Protein AF-B0PE72-F1 (afdb_monomer_lite)

Organism: NCBI:txid445972

Structure (mmCIF, N/CA/C/O backbone):
data_AF-B0PE72-F1
#
_entry.id   AF-B0PE72-F1
#
loop_
_atom_site.group_PDB
_atom_site.id
_atom_site.type_symbol
_atom_site.label_atom_id
_atom_site.label_alt_id
_atom_site.label_comp_id
_atom_site.label_asym_id
_atom_site.label_entity_id
_atom_site.label_seq_id
_atom_site.pdbx_PDB_ins_code
_atom_site.Cartn_x
_atom_site.Cartn_y
_atom_site.Cartn_z
_atom_site.occupancy
_atom_site.B_iso_or_equiv
_atom_site.auth_seq_id
_atom_site.auth_comp_id
_atom_site.auth_asym_id
_atom_site.auth_atom_id
_atom_site.pdbx_PDB_model_num
ATOM 1 N N . MET A 1 1 ? -30.419 10.760 15.973 1.00 45.88 1 MET A N 1
ATOM 2 C CA . MET A 1 1 ? -29.020 10.960 16.405 1.00 45.88 1 MET A CA 1
ATOM 3 C C . MET A 1 1 ? -28.189 9.910 15.705 1.00 45.88 1 MET A C 1
ATOM 5 O O . MET A 1 1 ? -28.625 8.766 15.656 1.00 45.88 1 MET A O 1
ATOM 9 N N . ASP A 1 2 ? -27.107 10.320 15.048 1.00 53.88 2 ASP A N 1
ATOM 10 C CA . ASP A 1 2 ? -26.302 9.419 14.223 1.00 53.88 2 ASP A CA 1
ATOM 11 C C . ASP A 1 2 ? -25.639 8.363 15.113 1.00 53.88 2 ASP A C 1
ATOM 13 O O . ASP A 1 2 ? -24.816 8.703 15.967 1.00 53.88 2 ASP A O 1
ATOM 17 N N . LYS A 1 3 ? -25.985 7.086 14.905 1.00 59.00 3 LYS A N 1
ATOM 18 C CA . LYS A 1 3 ? -25.528 5.949 15.730 1.00 59.00 3 LYS A CA 1
ATOM 19 C C . LYS A 1 3 ? -23.996 5.854 15.837 1.00 59.00 3 LYS A C 1
ATOM 21 O O . LYS A 1 3 ? -23.475 5.240 16.761 1.00 59.00 3 LYS A O 1
ATOM 26 N N . ILE A 1 4 ? -23.275 6.479 14.905 1.00 62.59 4 ILE A N 1
ATOM 27 C CA . ILE A 1 4 ? -21.811 6.492 14.824 1.00 62.59 4 ILE A CA 1
ATOM 28 C C . ILE A 1 4 ? -21.182 7.346 15.934 1.00 62.59 4 ILE A C 1
ATOM 30 O O . ILE A 1 4 ? -20.202 6.919 16.541 1.00 62.59 4 ILE A O 1
ATOM 34 N N . TYR A 1 5 ? -21.735 8.528 16.237 1.00 60.50 5 TYR A N 1
ATOM 35 C CA . TYR A 1 5 ? -21.189 9.395 17.296 1.00 60.50 5 TYR A CA 1
ATOM 36 C C . TYR A 1 5 ? -21.446 8.833 18.695 1.00 60.50 5 TYR A C 1
ATOM 38 O O . TYR A 1 5 ? -20.690 9.117 19.628 1.00 60.50 5 TYR A O 1
ATOM 46 N N . ASP A 1 6 ? -22.489 8.016 18.835 1.00 72.31 6 ASP A N 1
ATOM 47 C CA . ASP A 1 6 ? -22.830 7.373 20.097 1.00 72.31 6 ASP A CA 1
ATOM 48 C C . ASP A 1 6 ? -21.854 6.240 20.444 1.00 72.31 6 ASP A C 1
ATOM 50 O O . ASP A 1 6 ? -21.579 6.037 21.626 1.00 72.31 6 ASP A O 1
ATOM 54 N N . LEU A 1 7 ? -21.240 5.576 19.448 1.00 84.44 7 LEU A N 1
ATOM 55 C CA . LEU A 1 7 ? -20.305 4.464 19.673 1.00 84.44 7 LEU A CA 1
ATOM 56 C C . LEU A 1 7 ? -19.164 4.854 20.621 1.00 84.44 7 LEU A C 1
ATOM 58 O O . LEU A 1 7 ? -18.899 4.148 21.594 1.00 84.44 7 LEU A O 1
ATOM 62 N N . GLY A 1 8 ? -18.521 6.002 20.388 1.00 81.88 8 GLY A N 1
ATOM 63 C CA . GLY A 1 8 ? -17.407 6.473 21.221 1.00 81.88 8 GLY A CA 1
ATOM 64 C C . GLY A 1 8 ? -17.812 6.847 22.654 1.00 81.88 8 GLY A C 1
ATOM 65 O O . GLY A 1 8 ? -16.967 6.865 23.550 1.00 81.88 8 GLY A O 1
ATOM 66 N N . ARG A 1 9 ? -19.103 7.122 22.888 1.00 84.81 9 ARG A N 1
ATOM 67 C CA . ARG A 1 9 ? -19.663 7.520 24.191 1.00 84.81 9 ARG A CA 1
ATOM 68 C C . ARG A 1 9 ? -20.132 6.334 25.031 1.00 84.81 9 ARG A C 1
ATOM 70 O O . ARG A 1 9 ? -20.418 6.514 26.215 1.00 84.81 9 ARG A O 1
ATOM 77 N N . LEU A 1 10 ? -20.196 5.134 24.454 1.00 84.25 10 LEU A N 1
ATOM 78 C CA . LEU A 1 10 ? -20.570 3.935 25.194 1.00 84.25 10 LEU A CA 1
ATOM 79 C C . LEU A 1 10 ? -19.537 3.631 26.285 1.00 84.25 10 LEU A C 1
ATOM 81 O O . LEU A 1 10 ? -18.321 3.648 26.050 1.00 84.25 10 LEU A O 1
ATOM 85 N N . LYS A 1 11 ? -20.035 3.342 27.494 1.00 83.56 11 LYS A N 1
ATOM 86 C CA . LYS A 1 11 ? -19.197 2.885 28.613 1.00 83.56 11 LYS A CA 1
ATOM 87 C C . LYS A 1 11 ? -18.498 1.578 28.252 1.00 83.56 11 LYS A C 1
ATOM 89 O O . LYS A 1 11 ? -17.286 1.483 28.415 1.00 83.56 11 LYS A O 1
ATOM 94 N N . GLU A 1 12 ? -19.249 0.645 27.674 1.00 88.19 12 GLU A N 1
ATOM 95 C CA . GLU A 1 12 ? -18.766 -0.654 27.213 1.00 88.19 12 GLU A CA 1
ATOM 96 C C . GLU A 1 12 ? -19.024 -0.815 25.714 1.00 88.19 12 GLU A C 1
ATOM 98 O O . GLU A 1 12 ? -20.104 -0.500 25.216 1.00 88.19 12 GLU A O 1
ATOM 103 N N . GLN A 1 13 ? -18.010 -1.291 24.995 1.00 91.69 13 GLN A N 1
ATOM 104 C CA . GLN A 1 13 ? -18.067 -1.603 23.572 1.00 91.69 13 GLN A CA 1
ATOM 105 C C . GLN A 1 13 ? -17.797 -3.098 23.410 1.00 91.69 13 GLN A C 1
ATOM 107 O O . GLN A 1 13 ? -16.685 -3.548 23.692 1.00 91.69 13 GLN A O 1
ATOM 112 N N . THR A 1 14 ? -18.797 -3.866 22.980 1.00 94.06 14 THR A N 1
ATOM 113 C CA . THR A 1 14 ? -18.586 -5.276 22.629 1.00 94.06 14 THR A CA 1
ATOM 114 C C . THR A 1 14 ? -18.111 -5.394 21.176 1.00 94.06 14 THR A C 1
ATOM 116 O O . THR A 1 14 ? -18.401 -4.499 20.369 1.00 94.06 14 THR A O 1
ATOM 119 N N . PRO A 1 15 ? -17.403 -6.478 20.805 1.00 92.94 15 PRO A N 1
ATOM 120 C CA . PRO A 1 15 ? -16.996 -6.713 19.420 1.00 92.94 15 PRO A CA 1
ATOM 121 C C . PRO A 1 15 ? -18.162 -6.653 18.424 1.00 92.94 15 PRO A C 1
ATOM 123 O O . PRO A 1 15 ? -18.010 -6.091 17.344 1.00 92.94 15 PRO A O 1
ATOM 126 N N . GLU A 1 16 ? -19.343 -7.148 18.798 1.00 94.56 16 GLU A N 1
ATOM 127 C CA . GLU A 1 16 ? -20.542 -7.176 17.951 1.00 94.56 16 GLU A CA 1
ATOM 128 C C . GLU A 1 16 ? -21.071 -5.767 17.672 1.00 94.56 16 GLU A C 1
ATOM 130 O O . GLU A 1 16 ? -21.418 -5.450 16.535 1.00 94.56 16 GLU A O 1
ATOM 135 N N . ILE A 1 17 ? -21.095 -4.898 18.691 1.00 93.50 17 ILE A N 1
ATOM 136 C CA . ILE A 1 17 ? -21.522 -3.501 18.538 1.00 93.50 17 ILE A CA 1
ATOM 137 C C . ILE A 1 17 ? -20.536 -2.750 17.637 1.00 93.50 17 ILE A C 1
ATOM 139 O O . ILE A 1 17 ? -20.956 -2.037 16.723 1.00 93.50 17 ILE A O 1
ATOM 143 N N . CYS A 1 18 ? -19.231 -2.928 17.866 1.00 96.00 18 CYS A N 1
ATOM 144 C CA . CYS A 1 18 ? -18.193 -2.317 17.037 1.00 96.00 18 CYS A CA 1
ATOM 145 C C . CYS A 1 18 ? -18.274 -2.797 15.584 1.00 96.00 18 CYS A C 1
ATOM 147 O O . CYS A 1 18 ? -18.241 -1.977 14.666 1.00 96.00 18 CYS A O 1
ATOM 149 N N . MET A 1 19 ? -18.434 -4.106 15.374 1.00 96.38 19 MET A N 1
ATOM 150 C CA . MET A 1 19 ? -18.565 -4.705 14.049 1.00 96.38 19 MET A CA 1
ATOM 151 C C . MET A 1 19 ? -19.807 -4.178 13.323 1.00 96.38 19 MET A C 1
ATOM 153 O O . MET A 1 19 ? -19.698 -3.703 12.195 1.00 96.38 19 MET A O 1
ATOM 157 N N . ALA A 1 20 ? -20.972 -4.169 13.980 1.00 94.62 20 ALA A N 1
ATOM 158 C CA . ALA A 1 20 ? -22.209 -3.660 13.391 1.00 94.62 20 ALA A CA 1
ATOM 159 C C . ALA A 1 20 ? -22.114 -2.171 13.018 1.00 94.62 20 ALA A C 1
ATOM 161 O O . ALA A 1 20 ? -22.683 -1.747 12.009 1.00 94.62 20 ALA A O 1
ATOM 162 N N . ALA A 1 21 ? -21.397 -1.371 13.814 1.00 94.88 21 ALA A N 1
ATOM 163 C CA . ALA A 1 21 ? -21.170 0.039 13.522 1.00 94.88 21 ALA A CA 1
ATOM 164 C C . ALA A 1 21 ? -20.239 0.233 12.315 1.00 94.88 21 ALA A C 1
ATOM 166 O O . ALA A 1 21 ? -20.568 1.006 11.417 1.00 94.88 21 ALA A O 1
ATOM 167 N N . VAL A 1 22 ? -19.121 -0.497 12.258 1.00 96.00 22 VAL A N 1
ATOM 168 C CA . VAL A 1 22 ? -18.164 -0.447 11.139 1.00 96.00 22 VAL A CA 1
ATOM 169 C C . VAL A 1 22 ? -18.789 -0.945 9.833 1.00 96.00 22 VAL A C 1
ATOM 171 O O . VAL A 1 22 ? -18.585 -0.334 8.787 1.00 96.00 22 VAL A O 1
ATOM 174 N N . GLN A 1 23 ? -19.607 -1.998 9.886 1.00 94.12 23 GLN A N 1
ATOM 175 C CA . GLN A 1 23 ? -20.342 -2.508 8.724 1.00 94.12 23 GLN A CA 1
ATOM 176 C C . GLN A 1 23 ? -21.372 -1.507 8.184 1.00 94.12 23 GLN A C 1
ATOM 178 O O . GLN A 1 23 ? -21.661 -1.511 6.990 1.00 94.12 23 GLN A O 1
ATOM 183 N N . GLN A 1 24 ? -21.917 -0.629 9.032 1.00 94.19 24 GLN A N 1
ATOM 184 C CA . GLN A 1 24 ? -22.784 0.469 8.590 1.00 94.19 24 GLN A CA 1
ATOM 185 C C . GLN A 1 24 ? -21.973 1.654 8.056 1.00 94.19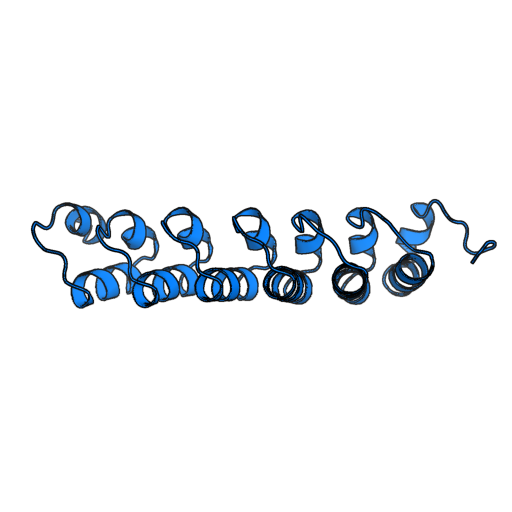 24 GLN A C 1
ATOM 187 O O . GLN A 1 24 ? -22.361 2.257 7.057 1.00 94.19 24 GLN A O 1
ATOM 192 N N . ASN A 1 25 ? -20.857 1.995 8.706 1.00 95.38 25 ASN A N 1
ATOM 193 C CA . ASN A 1 25 ? -19.956 3.056 8.273 1.00 95.38 25 ASN A CA 1
ATOM 194 C C . ASN A 1 25 ? -18.526 2.814 8.780 1.00 95.38 25 ASN A C 1
ATOM 196 O O . ASN A 1 25 ? -18.259 2.881 9.978 1.00 95.38 25 ASN A O 1
ATOM 200 N N . TRP A 1 26 ? -17.586 2.650 7.855 1.00 96.62 26 TRP A N 1
ATOM 201 C CA . TRP A 1 26 ? -16.163 2.417 8.088 1.00 96.62 26 TRP A CA 1
ATOM 202 C C . TRP A 1 26 ? -15.525 3.480 8.986 1.00 96.62 26 TRP A C 1
ATOM 204 O O . TRP A 1 26 ? -14.610 3.177 9.750 1.00 96.62 26 TRP A O 1
ATOM 214 N N . TRP A 1 27 ? -16.023 4.723 8.943 1.00 95.75 27 TRP A N 1
ATOM 215 C CA . TRP A 1 27 ? -15.540 5.820 9.783 1.00 95.75 27 TRP A CA 1
ATOM 216 C C . TRP A 1 27 ? -15.810 5.582 11.273 1.00 95.75 27 TRP A C 1
ATOM 218 O O . TRP A 1 27 ? -15.121 6.152 12.119 1.00 95.75 27 TRP A O 1
ATOM 228 N N . ALA A 1 28 ? -16.760 4.703 11.612 1.00 96.62 28 ALA A N 1
ATOM 229 C CA . ALA A 1 28 ? -17.010 4.285 12.987 1.00 96.62 28 ALA A CA 1
ATOM 230 C C . ALA A 1 28 ? -15.773 3.655 13.645 1.00 96.62 28 ALA A C 1
ATOM 232 O O . ALA A 1 28 ? -15.640 3.758 14.864 1.00 96.62 28 ALA A O 1
ATOM 233 N N . LEU A 1 29 ? -14.832 3.100 12.861 1.00 97.25 29 LEU A N 1
ATOM 234 C CA . LEU A 1 29 ? -13.564 2.567 13.370 1.00 97.25 29 LEU A CA 1
ATOM 235 C C . LEU A 1 29 ? -12.810 3.597 14.225 1.00 97.25 29 LEU A C 1
ATOM 237 O O . LEU A 1 29 ? -12.243 3.242 15.253 1.00 97.25 29 LEU A O 1
ATOM 241 N N . LYS A 1 30 ? -12.884 4.888 13.866 1.00 96.38 30 LYS A N 1
ATOM 242 C CA . LYS A 1 30 ? -12.267 5.991 14.622 1.00 96.38 30 LYS A CA 1
ATOM 243 C C . LYS A 1 30 ? -12.730 6.067 16.085 1.00 96.38 30 LYS A C 1
ATOM 245 O O . LYS A 1 30 ? -12.035 6.647 16.914 1.00 96.38 30 LYS A O 1
ATOM 250 N N . TYR A 1 31 ? -13.911 5.535 16.395 1.00 95.19 31 TYR A N 1
ATOM 251 C CA . TYR A 1 31 ? -14.517 5.574 17.726 1.00 95.19 31 TYR A CA 1
ATOM 252 C C . TYR A 1 31 ? -14.442 4.230 18.469 1.00 95.19 31 TYR A C 1
ATOM 254 O O . TYR A 1 31 ? -14.921 4.137 19.603 1.00 95.19 31 TYR A O 1
ATOM 262 N N . VAL A 1 32 ? -13.858 3.194 17.858 1.00 95.56 32 VAL A N 1
ATOM 263 C CA . VAL A 1 32 ? -13.628 1.888 18.489 1.00 95.56 32 VAL A CA 1
ATOM 264 C C . VAL A 1 32 ? -12.411 1.992 19.409 1.00 95.56 32 VAL A C 1
ATOM 266 O O . VAL A 1 32 ? -11.306 2.244 18.944 1.00 95.56 32 VAL A O 1
ATOM 269 N N . LYS A 1 33 ? -12.607 1.782 20.716 1.00 94.31 33 LYS A N 1
ATOM 270 C CA . LYS A 1 33 ? -11.555 1.912 21.746 1.00 94.31 33 LYS A CA 1
ATOM 271 C C . LYS A 1 33 ? -10.537 0.776 21.718 1.00 94.31 33 LYS A C 1
ATOM 273 O O . LYS A 1 33 ? -9.402 0.963 22.131 1.00 94.31 33 LYS A O 1
ATOM 278 N N . LYS A 1 34 ? -10.973 -0.419 21.317 1.00 95.38 34 LYS A N 1
ATOM 279 C CA . LYS A 1 34 ? -10.123 -1.604 21.192 1.00 95.38 34 LYS A CA 1
ATOM 280 C C . LYS A 1 34 ? -10.345 -2.214 19.821 1.00 95.38 34 LYS A C 1
ATOM 282 O O . LYS A 1 34 ? -11.347 -2.890 19.594 1.00 95.38 34 LYS A O 1
ATOM 287 N N . GLN A 1 35 ? -9.422 -1.938 18.914 1.00 96.75 35 GLN A N 1
ATOM 288 C CA . GLN A 1 35 ? -9.472 -2.455 17.557 1.00 96.75 35 GLN A CA 1
ATOM 289 C C . GLN A 1 35 ? -8.979 -3.906 17.528 1.00 96.75 35 GLN A C 1
ATOM 291 O O . GLN A 1 35 ? -7.938 -4.226 18.101 1.00 96.75 35 GLN A O 1
ATOM 296 N N . THR A 1 36 ? -9.736 -4.791 16.877 1.00 96.94 36 THR A N 1
ATOM 297 C CA . THR A 1 36 ? -9.277 -6.146 16.540 1.00 96.94 36 THR A CA 1
ATOM 298 C C . THR A 1 36 ? -8.987 -6.223 15.041 1.00 96.94 36 THR A C 1
ATOM 300 O O . THR A 1 36 ? -9.559 -5.427 14.284 1.00 96.94 36 THR A O 1
ATOM 303 N N . PRO A 1 37 ? -8.136 -7.163 14.585 1.00 95.88 37 PRO A N 1
ATOM 304 C CA . PRO A 1 37 ? -7.870 -7.346 13.161 1.00 95.88 37 PRO A CA 1
ATOM 305 C C . PRO A 1 37 ? -9.150 -7.483 12.332 1.00 95.88 37 PRO A C 1
ATOM 307 O O . PRO A 1 37 ? -9.273 -6.833 11.302 1.00 95.88 37 PRO A O 1
ATOM 310 N N . GLU A 1 38 ? -10.148 -8.219 12.818 1.00 97.62 38 GLU A N 1
ATOM 311 C CA . GLU A 1 38 ? -11.409 -8.462 12.110 1.00 97.62 38 GLU A CA 1
ATOM 312 C C . GLU A 1 38 ? -12.217 -7.172 11.921 1.00 97.62 38 GLU A C 1
ATOM 314 O O . GLU A 1 38 ? -12.741 -6.918 10.836 1.00 97.62 38 GLU A O 1
ATOM 319 N N . ILE A 1 39 ? -12.296 -6.326 12.956 1.00 98.06 39 ILE A N 1
ATOM 320 C CA . ILE A 1 39 ? -12.998 -5.034 12.886 1.00 98.06 39 ILE A CA 1
ATOM 321 C C . ILE A 1 39 ? -12.259 -4.083 11.933 1.00 98.06 39 ILE A C 1
ATOM 323 O O . ILE A 1 39 ? -12.891 -3.399 11.125 1.00 98.06 39 ILE A O 1
ATOM 327 N N . CYS A 1 40 ? -10.925 -4.054 11.992 1.00 98.56 40 CYS A N 1
ATOM 328 C CA . CYS A 1 40 ? -10.107 -3.249 11.085 1.00 98.56 40 CYS A CA 1
ATOM 329 C C . CYS A 1 40 ? -10.254 -3.701 9.631 1.00 98.56 40 CYS A C 1
ATOM 331 O O . CYS A 1 40 ? -10.475 -2.860 8.759 1.00 98.56 40 CYS A O 1
ATOM 333 N N . VAL A 1 41 ? -10.169 -5.011 9.377 1.00 98.38 41 VAL A N 1
ATOM 334 C CA . VAL A 1 41 ? -10.343 -5.613 8.049 1.00 98.38 41 VAL A CA 1
ATOM 335 C C . VAL A 1 41 ? -11.728 -5.278 7.499 1.00 98.38 41 VAL A C 1
ATOM 337 O O . VAL A 1 41 ? -11.821 -4.784 6.377 1.00 98.38 41 VAL A O 1
ATOM 340 N N . ALA A 1 42 ? -12.791 -5.427 8.297 1.00 98.00 42 ALA A N 1
ATOM 341 C CA . ALA A 1 42 ? -14.144 -5.051 7.884 1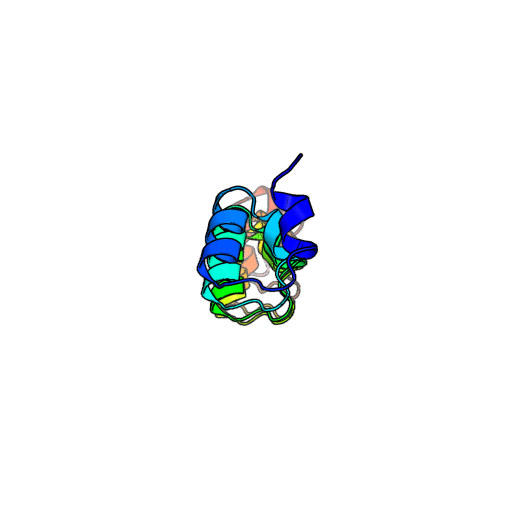.00 98.00 42 ALA A CA 1
ATOM 342 C C . ALA A 1 42 ? -14.244 -3.565 7.484 1.00 98.00 42 ALA A C 1
ATOM 344 O O . ALA A 1 42 ? -14.874 -3.231 6.477 1.00 98.00 42 ALA A O 1
ATOM 345 N N . ALA A 1 43 ? -13.581 -2.667 8.223 1.00 98.31 43 ALA A N 1
ATOM 346 C CA . ALA A 1 43 ? -13.571 -1.240 7.906 1.00 98.31 43 ALA A CA 1
ATOM 347 C C . ALA A 1 43 ? -12.843 -0.943 6.586 1.00 98.31 43 ALA A C 1
ATOM 349 O O . ALA A 1 43 ? -13.381 -0.227 5.738 1.00 98.31 43 ALA A O 1
ATOM 350 N N . VAL A 1 44 ? -11.639 -1.496 6.389 1.00 98.44 44 VAL A N 1
ATOM 351 C CA . VAL A 1 44 ? -10.846 -1.242 5.172 1.00 98.44 44 VAL A CA 1
ATOM 352 C C . VAL A 1 44 ? -11.435 -1.918 3.936 1.00 98.44 44 VAL A C 1
ATOM 354 O O . VAL A 1 44 ? -11.328 -1.367 2.843 1.00 98.44 44 VAL A O 1
ATOM 357 N N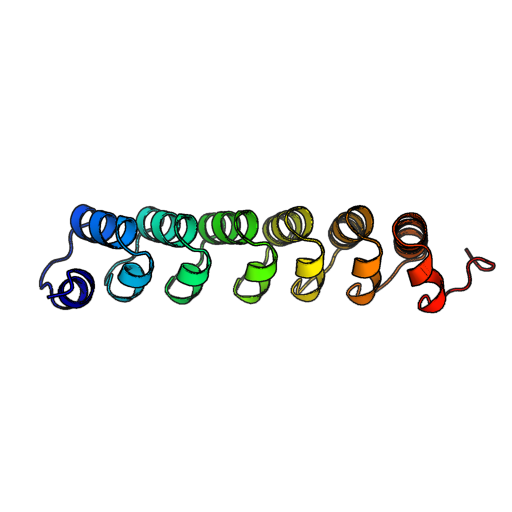 . GLN A 1 45 ? -12.115 -3.056 4.100 1.00 97.44 45 GLN A N 1
ATOM 358 C CA . GLN A 1 45 ? -12.866 -3.704 3.024 1.00 97.44 45 GLN A CA 1
ATOM 359 C C . GLN A 1 45 ? -14.065 -2.865 2.582 1.00 97.44 45 GLN A C 1
ATOM 361 O O . GLN A 1 45 ? -14.385 -2.846 1.395 1.00 97.44 45 GLN A O 1
ATOM 366 N N . GLN A 1 46 ? -14.707 -2.128 3.493 1.00 97.00 46 GLN A N 1
ATOM 367 C CA . GLN A 1 46 ? -15.744 -1.178 3.097 1.00 97.00 46 GLN A CA 1
ATOM 368 C C . GLN A 1 46 ? -15.142 0.077 2.440 1.00 97.00 46 GLN A C 1
ATOM 370 O O . GLN A 1 46 ? -15.673 0.564 1.441 1.00 97.00 46 GLN A O 1
ATOM 375 N N . ASN A 1 47 ? -14.040 0.613 2.974 1.00 98.00 47 ASN A N 1
ATOM 376 C CA . ASN A 1 47 ? -13.314 1.731 2.370 1.00 98.00 47 ASN A CA 1
ATOM 377 C C . ASN A 1 47 ? -11.852 1.748 2.825 1.00 98.00 47 ASN A C 1
ATOM 379 O O . ASN A 1 47 ? -11.568 1.963 4.002 1.00 98.00 47 ASN A O 1
ATOM 383 N N . TRP A 1 48 ? -10.917 1.651 1.883 1.00 98.38 48 TRP A N 1
ATOM 384 C CA . TRP A 1 48 ? -9.476 1.629 2.136 1.00 98.38 48 TRP A CA 1
ATOM 385 C C . TRP A 1 48 ? -8.998 2.832 2.956 1.00 98.38 48 TRP A C 1
ATOM 387 O O . TRP A 1 48 ? -8.015 2.736 3.692 1.00 98.38 48 TRP A O 1
ATOM 397 N N . ARG A 1 49 ? -9.707 3.972 2.884 1.00 98.12 49 ARG A N 1
ATOM 398 C CA . ARG A 1 49 ? -9.392 5.175 3.672 1.00 98.12 49 ARG A CA 1
ATOM 399 C C . ARG A 1 49 ? -9.506 4.944 5.180 1.00 98.12 49 ARG A C 1
ATOM 401 O O . ARG A 1 49 ? -8.895 5.705 5.933 1.00 98.12 49 ARG A O 1
ATOM 408 N N . ALA A 1 50 ? -10.209 3.898 5.619 1.00 98.31 50 ALA A N 1
ATOM 409 C CA . ALA A 1 50 ? -10.261 3.465 7.012 1.00 98.31 50 ALA A CA 1
ATOM 410 C C . ALA A 1 50 ? -8.878 3.131 7.583 1.00 98.31 50 ALA A C 1
ATOM 412 O O . ALA A 1 50 ? -8.693 3.246 8.790 1.00 98.31 50 ALA A O 1
ATOM 413 N N . LEU A 1 51 ? -7.882 2.827 6.736 1.00 98.56 51 LEU A N 1
ATOM 414 C CA . LEU A 1 51 ? -6.498 2.598 7.159 1.00 98.56 51 LEU A CA 1
ATOM 415 C C . LEU A 1 51 ? -5.932 3.764 7.988 1.00 98.56 51 LEU A C 1
ATOM 417 O O . LEU A 1 51 ? -5.117 3.549 8.879 1.00 98.56 51 LEU A O 1
ATOM 421 N N . LYS A 1 52 ? -6.399 5.000 7.748 1.00 97.69 52 LYS A N 1
ATOM 422 C CA . LYS A 1 52 ? -6.008 6.189 8.531 1.00 97.69 52 LYS A CA 1
ATOM 423 C C . LYS A 1 52 ? -6.495 6.151 9.984 1.00 97.69 52 LYS A C 1
ATOM 425 O O . LYS A 1 52 ? -5.985 6.902 10.807 1.00 97.69 52 LYS A O 1
ATOM 430 N N . CYS A 1 53 ? -7.498 5.328 10.278 1.00 97.56 53 CYS A N 1
ATOM 431 C CA . CYS A 1 53 ? -8.057 5.121 11.611 1.00 97.56 53 CYS A CA 1
ATOM 432 C C . CYS A 1 53 ? -7.539 3.841 12.279 1.00 97.56 53 CYS A C 1
ATOM 434 O O . CYS A 1 53 ? -7.819 3.646 13.457 1.00 97.56 53 CYS A O 1
ATOM 436 N N . VAL A 1 54 ? -6.810 2.989 11.551 1.00 98.31 54 VAL A N 1
ATOM 437 C CA . VAL A 1 54 ? -6.208 1.768 12.094 1.00 98.31 54 VAL A CA 1
ATOM 438 C C . VAL A 1 54 ? -4.998 2.141 12.949 1.00 98.31 54 VAL A C 1
ATOM 440 O O . VAL A 1 54 ? -4.061 2.780 12.463 1.00 98.31 54 VAL A O 1
ATOM 443 N N . GLU A 1 55 ? -5.012 1.731 14.215 1.00 97.69 55 GLU A N 1
ATOM 444 C CA . GLU A 1 55 ? -3.902 1.968 15.148 1.00 97.69 55 GLU A CA 1
ATOM 445 C C . GLU A 1 55 ? -2.675 1.138 14.740 1.00 97.69 55 GLU A C 1
ATOM 447 O O . GLU A 1 55 ? -1.618 1.692 14.408 1.00 97.69 55 GLU A O 1
ATOM 452 N N . GLU A 1 56 ? -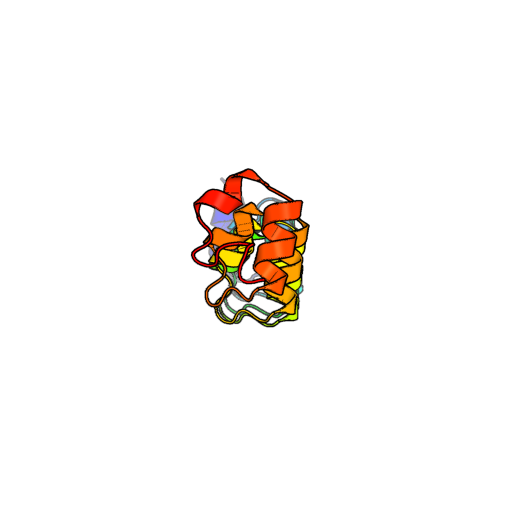2.874 -0.180 14.642 1.00 97.88 56 GLU A N 1
ATOM 453 C CA . GLU A 1 56 ? -1.853 -1.170 14.295 1.00 97.88 56 GLU A CA 1
ATOM 454 C C . GLU A 1 56 ? -2.110 -1.768 12.907 1.00 97.88 56 GLU A C 1
ATOM 456 O O . GLU A 1 56 ? -3.072 -2.506 12.683 1.00 97.88 56 GLU A O 1
ATOM 461 N N . GLN A 1 57 ? -1.243 -1.435 11.948 1.00 98.12 57 GLN A N 1
ATOM 462 C CA . GLN A 1 57 ? -1.348 -1.908 10.568 1.00 98.12 57 GLN A CA 1
ATOM 463 C C . GLN A 1 57 ? -0.675 -3.278 10.423 1.00 98.12 57 GLN A C 1
ATOM 465 O O . GLN A 1 57 ? 0.543 -3.367 10.275 1.00 98.12 57 GLN A O 1
ATOM 470 N N . THR A 1 58 ? -1.465 -4.352 10.448 1.00 98.06 58 THR A N 1
ATOM 471 C CA . THR A 1 58 ? -0.958 -5.702 10.168 1.00 98.06 58 THR A CA 1
ATOM 472 C C . THR A 1 58 ? -0.779 -5.924 8.659 1.00 98.06 58 THR A C 1
ATOM 474 O O . THR A 1 58 ? -1.453 -5.266 7.857 1.00 98.06 58 THR A O 1
ATOM 477 N N . PRO A 1 59 ? 0.070 -6.883 8.233 1.00 97.81 59 PRO A N 1
ATOM 478 C CA . PRO A 1 59 ? 0.209 -7.228 6.818 1.00 97.81 59 PRO A CA 1
ATOM 479 C C . PRO A 1 59 ? -1.118 -7.595 6.142 1.00 97.81 59 PRO A C 1
ATOM 481 O O . PRO A 1 59 ? -1.339 -7.217 4.997 1.00 97.81 59 PRO A O 1
ATOM 484 N N . GLU A 1 60 ? -2.024 -8.268 6.857 1.00 98.19 60 GLU A N 1
ATOM 485 C CA . GLU A 1 60 ? -3.359 -8.623 6.362 1.00 98.19 60 GLU A CA 1
ATOM 486 C C . GLU A 1 60 ? -4.217 -7.382 6.066 1.00 98.19 60 GLU A C 1
ATOM 488 O O . GLU A 1 60 ? -4.785 -7.266 4.979 1.00 98.19 60 GLU A O 1
ATOM 493 N N . ILE A 1 61 ? -4.256 -6.416 6.992 1.00 98.69 61 ILE A N 1
ATOM 494 C CA . ILE A 1 61 ? -4.989 -5.154 6.809 1.00 98.69 61 ILE A CA 1
ATOM 495 C C . ILE A 1 61 ? -4.404 -4.372 5.627 1.00 98.69 61 ILE A C 1
ATOM 497 O O . ILE A 1 61 ? -5.146 -3.894 4.767 1.00 98.69 61 ILE A O 1
ATOM 501 N N . CYS A 1 62 ? -3.075 -4.256 5.560 1.00 98.81 62 CYS A N 1
ATOM 502 C CA . CYS A 1 62 ? -2.393 -3.571 4.464 1.00 98.81 62 CYS A CA 1
ATOM 503 C C . CYS A 1 62 ? -2.661 -4.245 3.114 1.00 98.81 62 CYS A C 1
ATOM 505 O O . CYS A 1 62 ? -2.894 -3.547 2.128 1.00 98.81 62 CYS A O 1
ATOM 507 N N . MET A 1 63 ? -2.672 -5.580 3.072 1.00 98.69 63 MET A N 1
ATOM 508 C CA . MET A 1 63 ? -2.974 -6.345 1.864 1.00 98.69 63 MET A CA 1
ATOM 509 C C . MET A 1 63 ? -4.400 -6.068 1.375 1.00 98.69 63 MET A C 1
ATOM 511 O O . MET A 1 63 ? -4.587 -5.729 0.208 1.00 98.69 63 MET A O 1
ATOM 515 N N . ALA A 1 64 ? -5.392 -6.112 2.272 1.00 98.38 64 ALA A N 1
ATOM 516 C CA . ALA A 1 64 ? -6.778 -5.784 1.934 1.00 98.38 64 ALA A CA 1
ATOM 517 C C . ALA A 1 64 ? -6.916 -4.353 1.375 1.00 98.38 64 ALA A C 1
ATOM 519 O O . ALA A 1 64 ? -7.655 -4.120 0.416 1.00 98.38 64 ALA A O 1
ATOM 520 N N . VAL A 1 65 ? -6.165 -3.399 1.935 1.00 98.75 65 VAL A N 1
ATOM 521 C CA . VAL A 1 65 ? -6.145 -2.002 1.478 1.00 98.75 65 VAL A CA 1
ATOM 522 C C . VAL A 1 65 ? -5.589 -1.869 0.061 1.00 98.75 65 VAL A C 1
ATOM 524 O O . VAL A 1 65 ? -6.246 -1.267 -0.790 1.00 98.75 65 VAL A O 1
ATOM 527 N N . VAL A 1 66 ? -4.402 -2.419 -0.212 1.00 98.75 66 VAL A N 1
ATOM 528 C CA . VAL A 1 66 ? -3.755 -2.246 -1.525 1.00 98.75 66 VAL A CA 1
ATOM 529 C C . VAL A 1 66 ? -4.441 -3.049 -2.629 1.00 98.75 66 VAL A C 1
ATOM 531 O O . VAL A 1 66 ? -4.454 -2.610 -3.776 1.00 98.75 66 VAL A O 1
ATOM 534 N N . GLN A 1 67 ? -5.078 -4.174 -2.288 1.00 98.50 67 GLN A N 1
ATOM 535 C CA . GLN A 1 67 ? -5.923 -4.926 -3.218 1.00 98.50 67 GLN A CA 1
ATOM 536 C C . GLN A 1 67 ? -7.186 -4.141 -3.603 1.00 98.50 67 GLN A C 1
ATOM 538 O O . GLN A 1 67 ? -7.640 -4.223 -4.744 1.00 98.50 67 GLN A O 1
ATOM 543 N N . GLN A 1 68 ? -7.738 -3.335 -2.688 1.00 97.88 68 GLN A N 1
ATOM 544 C CA . GLN A 1 68 ? -8.853 -2.445 -3.013 1.00 97.88 68 GLN A CA 1
ATOM 545 C C . GLN A 1 68 ? -8.398 -1.205 -3.802 1.00 97.88 68 GLN A C 1
ATOM 547 O O . GLN A 1 68 ? -9.099 -0.775 -4.720 1.00 97.88 68 GLN A O 1
ATOM 552 N N . ASN A 1 69 ? -7.249 -0.613 -3.460 1.00 98.44 69 ASN A N 1
ATOM 553 C CA . ASN A 1 69 ? -6.667 0.524 -4.177 1.00 98.44 69 ASN A CA 1
ATOM 554 C C . ASN A 1 69 ? -5.136 0.534 -4.072 1.00 98.44 69 ASN A C 1
ATOM 556 O O . ASN A 1 69 ? -4.597 0.863 -3.017 1.00 98.44 69 ASN A O 1
ATOM 560 N N . GLY A 1 70 ? -4.431 0.286 -5.179 1.00 98.50 70 GLY A N 1
ATOM 561 C CA . GLY A 1 70 ? -2.968 0.251 -5.203 1.00 98.50 70 GLY A CA 1
ATOM 562 C C . GLY A 1 70 ? -2.315 1.560 -4.743 1.00 98.50 70 GLY A C 1
ATOM 563 O O . GLY A 1 70 ? -1.308 1.531 -4.039 1.00 98.50 70 GLY A O 1
ATOM 564 N N . HIS A 1 71 ? -2.922 2.723 -5.025 1.00 98.06 71 HIS A N 1
ATOM 565 C CA . HIS A 1 71 ? -2.405 4.016 -4.544 1.00 98.06 71 HIS A CA 1
ATOM 566 C C . HIS A 1 71 ? -2.422 4.145 -3.020 1.00 98.06 71 HIS A C 1
ATOM 568 O O . HIS A 1 71 ? -1.661 4.932 -2.460 1.00 98.06 71 HIS A O 1
ATOM 574 N N . ALA A 1 72 ? -3.257 3.367 -2.326 1.00 98.56 72 ALA A N 1
ATOM 575 C CA . ALA A 1 72 ? -3.310 3.392 -0.872 1.00 98.56 72 ALA A CA 1
ATOM 576 C C . ALA A 1 72 ? -2.001 2.915 -0.215 1.00 98.56 72 ALA A C 1
ATOM 578 O O . ALA A 1 72 ? -1.812 3.158 0.978 1.00 98.56 72 ALA A O 1
ATOM 579 N N . LEU A 1 73 ? -1.073 2.325 -0.986 1.00 98.81 73 LEU A N 1
ATOM 580 C CA . LEU A 1 73 ? 0.301 2.037 -0.565 1.00 98.81 73 LEU A CA 1
ATOM 581 C C . LEU A 1 73 ? 1.009 3.262 0.044 1.00 98.81 73 LEU A C 1
ATOM 583 O O . LEU A 1 73 ? 1.839 3.100 0.939 1.00 98.81 73 LEU A O 1
ATOM 587 N N . GLU A 1 74 ? 0.650 4.480 -0.380 1.00 98.44 74 GLU A N 1
ATOM 588 C CA . GLU A 1 74 ? 1.120 5.742 0.215 1.00 98.44 74 GLU A CA 1
ATOM 589 C C . GLU A 1 74 ? 0.905 5.800 1.741 1.00 98.44 74 GLU A C 1
ATOM 591 O O . GLU A 1 74 ? 1.729 6.353 2.469 1.00 98.44 74 GLU A O 1
ATOM 596 N N . TYR A 1 75 ? -0.182 5.201 2.237 1.00 98.31 75 TYR A N 1
ATOM 597 C CA . TYR A 1 75 ? -0.585 5.234 3.648 1.00 98.31 75 TYR A CA 1
ATOM 598 C C . TYR A 1 75 ? -0.137 4.006 4.449 1.00 98.31 75 TYR A C 1
ATOM 600 O O . TYR A 1 75 ? -0.378 3.941 5.660 1.00 98.31 75 TYR A O 1
ATOM 608 N N . VAL A 1 76 ? 0.506 3.039 3.792 1.00 98.62 76 VAL A N 1
ATOM 609 C CA . VAL A 1 76 ? 1.068 1.856 4.445 1.00 98.62 76 VAL A CA 1
ATOM 610 C C . VAL A 1 76 ? 2.376 2.245 5.136 1.00 98.62 76 VAL A C 1
ATOM 612 O O . VAL A 1 76 ? 3.339 2.682 4.494 1.00 98.62 76 VAL A O 1
ATOM 615 N N . LYS A 1 77 ? 2.416 2.089 6.465 1.00 98.12 77 LYS A N 1
ATOM 616 C CA . LYS A 1 77 ? 3.591 2.427 7.286 1.00 98.12 77 LYS A CA 1
ATOM 617 C C . LYS A 1 77 ? 4.766 1.511 6.936 1.00 98.12 77 LYS A C 1
ATOM 619 O O . LYS A 1 77 ? 5.799 1.998 6.467 1.00 98.12 77 LYS A O 1
ATOM 624 N N . GLU A 1 78 ? 4.547 0.203 7.057 1.00 98.06 78 GLU A N 1
ATOM 625 C CA . GLU A 1 78 ? 5.531 -0.845 6.778 1.00 98.06 78 GLU A CA 1
ATOM 626 C C . GLU A 1 78 ? 5.212 -1.556 5.461 1.00 98.06 78 GLU A C 1
ATOM 628 O O . GLU A 1 78 ? 4.222 -2.276 5.340 1.00 98.06 78 GLU A O 1
ATOM 633 N N . GLN A 1 79 ? 6.054 -1.327 4.454 1.00 98.44 79 GLN A N 1
ATOM 634 C CA . GLN A 1 79 ? 5.892 -1.888 3.116 1.00 98.44 79 GLN A CA 1
ATOM 635 C C . GLN A 1 79 ? 6.771 -3.133 2.957 1.00 98.44 79 GLN A C 1
ATOM 637 O O . GLN A 1 79 ? 7.999 -3.022 2.928 1.00 98.44 79 GLN A O 1
ATOM 642 N N . THR A 1 80 ? 6.150 -4.306 2.820 1.00 98.44 80 THR A N 1
ATOM 643 C CA . THR A 1 80 ? 6.852 -5.533 2.414 1.00 98.44 80 THR A CA 1
ATOM 644 C C . THR A 1 80 ? 6.864 -5.666 0.887 1.00 98.44 80 THR A C 1
ATOM 646 O O . THR A 1 80 ? 6.017 -5.059 0.219 1.00 98.44 80 THR A O 1
ATOM 649 N N . PRO A 1 81 ? 7.786 -6.456 0.302 1.00 98.38 81 PRO A N 1
ATOM 650 C CA . PRO A 1 81 ? 7.785 -6.728 -1.134 1.00 98.38 81 PRO A CA 1
ATOM 651 C C . PRO A 1 81 ? 6.440 -7.255 -1.648 1.00 98.38 81 PRO A C 1
ATOM 653 O O . PRO A 1 81 ? 6.002 -6.848 -2.718 1.00 98.38 81 PRO A O 1
ATOM 656 N N . GLU A 1 82 ? 5.747 -8.088 -0.871 1.00 98.69 82 GLU A N 1
ATOM 657 C CA . GLU A 1 82 ? 4.449 -8.668 -1.230 1.00 98.69 82 GLU A CA 1
ATOM 658 C C . GLU A 1 82 ? 3.348 -7.602 -1.282 1.00 98.69 82 GLU A C 1
ATOM 660 O O . GLU A 1 82 ? 2.561 -7.580 -2.226 1.00 98.69 82 GLU A O 1
ATOM 665 N N . ILE A 1 83 ? 3.311 -6.686 -0.305 1.00 98.88 83 ILE A N 1
ATOM 666 C CA . ILE A 1 83 ? 2.348 -5.572 -0.286 1.00 98.88 83 ILE A CA 1
ATOM 667 C C . ILE A 1 83 ? 2.626 -4.615 -1.451 1.00 98.88 83 ILE A C 1
ATOM 669 O O . ILE A 1 83 ? 1.698 -4.202 -2.146 1.00 98.88 83 ILE A O 1
ATOM 673 N N . CYS A 1 84 ? 3.897 -4.283 -1.698 1.00 98.88 84 CYS A N 1
ATOM 674 C CA . CYS A 1 84 ? 4.290 -3.457 -2.839 1.00 98.88 84 CYS A CA 1
ATOM 675 C C . CYS A 1 84 ? 3.904 -4.115 -4.166 1.00 98.88 84 CYS A C 1
ATOM 677 O O . CYS A 1 84 ? 3.338 -3.446 -5.027 1.00 98.88 84 CYS A O 1
ATOM 679 N N . MET A 1 85 ? 4.179 -5.414 -4.318 1.00 98.88 85 MET A N 1
ATOM 680 C CA . MET A 1 85 ? 3.840 -6.181 -5.514 1.00 98.88 85 MET A CA 1
ATOM 681 C C . MET A 1 85 ? 2.327 -6.187 -5.750 1.00 98.88 85 MET A C 1
ATOM 683 O O . MET A 1 85 ? 1.878 -5.853 -6.843 1.00 98.88 85 MET A O 1
ATOM 687 N N . ALA A 1 86 ? 1.535 -6.484 -4.717 1.00 98.81 86 ALA A N 1
ATOM 688 C CA . ALA A 1 86 ? 0.079 -6.447 -4.809 1.00 98.81 86 ALA A CA 1
ATOM 689 C C . ALA A 1 86 ? -0.432 -5.053 -5.208 1.00 98.81 86 ALA A C 1
ATOM 691 O O . ALA A 1 86 ? -1.297 -4.941 -6.075 1.00 98.81 86 ALA A O 1
ATOM 692 N N . ALA A 1 87 ? 0.137 -3.986 -4.638 1.00 98.88 87 ALA A N 1
ATOM 693 C CA . ALA A 1 87 ? -0.233 -2.614 -4.971 1.00 98.88 87 ALA A CA 1
ATOM 694 C C . ALA A 1 87 ? 0.058 -2.260 -6.439 1.00 98.88 87 ALA A C 1
ATOM 696 O O . ALA A 1 87 ? -0.816 -1.709 -7.108 1.00 98.88 87 ALA A O 1
ATOM 697 N N . VAL A 1 88 ? 1.251 -2.589 -6.957 1.00 98.81 88 VAL A N 1
ATOM 698 C CA . VAL A 1 88 ? 1.616 -2.281 -8.355 1.00 98.81 88 VAL A CA 1
ATOM 699 C C . VAL A 1 88 ? 0.881 -3.158 -9.363 1.00 98.81 88 VAL A C 1
ATOM 701 O O . VAL A 1 88 ? 0.568 -2.691 -10.453 1.00 98.81 88 VAL A O 1
ATOM 704 N N . GLN A 1 89 ? 0.567 -4.406 -9.005 1.00 98.62 89 GLN A N 1
ATOM 705 C CA . GLN A 1 89 ? -0.262 -5.283 -9.833 1.00 98.62 89 GLN A CA 1
ATOM 706 C C . GLN A 1 89 ? -1.702 -4.772 -9.912 1.00 98.62 89 GLN A C 1
ATOM 708 O O . GLN A 1 89 ? -2.333 -4.877 -10.962 1.00 98.62 89 GLN A O 1
ATOM 713 N N . GLN A 1 90 ? -2.213 -4.192 -8.824 1.00 98.69 90 GLN A N 1
ATOM 714 C CA . GLN A 1 90 ? -3.531 -3.565 -8.801 1.00 98.69 90 GLN A CA 1
ATOM 715 C C . GLN A 1 90 ? -3.549 -2.271 -9.625 1.00 98.69 90 GLN A C 1
ATOM 717 O O . GLN A 1 90 ? -4.467 -2.066 -10.419 1.00 98.69 90 GLN A O 1
ATOM 722 N N . ASN A 1 91 ? -2.529 -1.422 -9.463 1.00 98.50 91 ASN A N 1
ATOM 723 C CA . ASN A 1 91 ? -2.362 -0.190 -10.223 1.00 98.50 91 ASN A CA 1
ATOM 724 C C . ASN A 1 91 ? -0.884 0.215 -10.309 1.00 98.50 91 ASN A C 1
ATOM 726 O O . ASN A 1 91 ? -0.264 0.584 -9.310 1.00 98.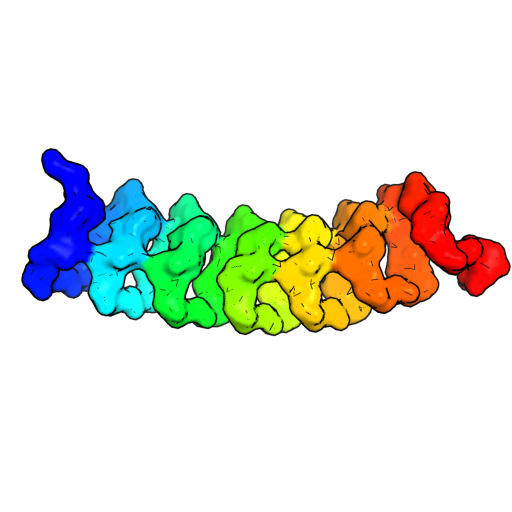50 91 ASN A O 1
ATOM 730 N N . TRP A 1 92 ? -0.348 0.236 -11.526 1.00 98.62 92 TRP A N 1
ATOM 731 C CA . TRP A 1 92 ? 1.036 0.576 -11.852 1.00 98.62 92 TRP A CA 1
ATOM 732 C C . TRP A 1 92 ? 1.483 1.931 -11.294 1.00 98.62 92 TRP A C 1
ATOM 734 O O . TRP A 1 92 ? 2.655 2.087 -10.944 1.00 98.62 92 TRP A O 1
ATOM 744 N N . TRP A 1 93 ? 0.573 2.904 -11.143 1.00 98.31 93 TRP A N 1
ATOM 745 C CA . TRP A 1 93 ? 0.905 4.193 -10.534 1.00 98.31 93 TRP A CA 1
ATOM 746 C C . TRP A 1 93 ? 1.338 4.069 -9.072 1.00 98.31 93 TRP A C 1
ATOM 748 O O . TRP A 1 93 ? 2.027 4.965 -8.580 1.00 98.31 93 TRP A O 1
ATOM 758 N N . ALA A 1 94 ? 0.992 2.981 -8.379 1.00 98.75 94 ALA A N 1
ATOM 759 C CA . ALA A 1 94 ? 1.439 2.721 -7.015 1.00 98.75 94 ALA A CA 1
ATOM 760 C C . ALA A 1 94 ? 2.970 2.631 -6.899 1.00 98.75 94 ALA A C 1
ATOM 762 O O . ALA A 1 94 ? 3.504 2.868 -5.814 1.00 98.75 94 ALA A O 1
ATOM 763 N N . LEU A 1 95 ? 3.687 2.371 -8.005 1.00 98.81 95 LEU A N 1
ATOM 764 C CA . LEU A 1 95 ? 5.152 2.322 -8.034 1.00 98.81 95 LEU A CA 1
ATOM 765 C C . LEU A 1 95 ? 5.791 3.598 -7.462 1.00 98.81 95 LEU A C 1
ATOM 767 O O . LEU A 1 95 ? 6.822 3.519 -6.791 1.00 98.81 95 LEU A O 1
ATOM 771 N N . GLN A 1 96 ? 5.157 4.760 -7.661 1.00 98.56 96 GLN A N 1
ATOM 772 C CA . GLN A 1 96 ? 5.636 6.045 -7.139 1.00 98.56 96 GLN A CA 1
ATOM 773 C C . GLN A 1 96 ? 5.695 6.090 -5.601 1.00 98.56 96 GLN A C 1
ATOM 775 O O . GLN A 1 96 ? 6.475 6.851 -5.033 1.00 98.56 96 GLN A O 1
ATOM 780 N N . HIS A 1 97 ? 4.892 5.262 -4.924 1.00 98.62 97 HIS A N 1
ATOM 781 C CA . HIS A 1 97 ? 4.817 5.177 -3.464 1.00 98.62 97 HIS A CA 1
ATOM 782 C C . HIS A 1 97 ? 5.660 4.030 -2.882 1.00 98.62 97 HIS A C 1
ATOM 784 O O . HIS A 1 97 ? 5.759 3.905 -1.659 1.00 98.62 97 HIS A O 1
ATOM 790 N N . VAL A 1 98 ? 6.289 3.201 -3.726 1.00 98.75 98 VAL A N 1
ATOM 791 C CA . VAL A 1 98 ? 7.163 2.106 -3.284 1.00 98.75 98 VAL A CA 1
ATOM 792 C C . VAL A 1 98 ? 8.459 2.684 -2.705 1.00 98.75 98 VAL A C 1
ATOM 794 O O . VAL A 1 98 ? 9.291 3.276 -3.406 1.00 98.75 98 VAL A O 1
ATOM 797 N N . LYS A 1 99 ? 8.670 2.487 -1.399 1.00 98.31 99 LYS A N 1
ATOM 798 C CA . LYS A 1 99 ? 9.860 2.985 -0.688 1.00 98.31 99 LYS A CA 1
ATOM 799 C C . LYS A 1 99 ? 11.128 2.284 -1.176 1.00 98.31 99 LYS A C 1
ATOM 801 O O . LYS A 1 99 ? 12.095 2.961 -1.533 1.00 98.31 99 LYS A O 1
ATOM 806 N N . LYS A 1 100 ? 11.097 0.950 -1.249 1.00 98.12 100 LYS A N 1
ATOM 807 C CA . LYS A 1 100 ? 12.198 0.093 -1.714 1.00 98.12 100 LYS A CA 1
ATOM 808 C C . LYS A 1 100 ? 11.767 -0.649 -2.977 1.00 98.12 100 LYS A C 1
ATOM 810 O O . LYS A 1 100 ? 10.978 -1.584 -2.898 1.00 98.12 100 LYS A O 1
ATOM 815 N N . GLN A 1 101 ? 12.243 -0.184 -4.128 1.00 98.31 101 GLN A N 1
ATOM 816 C CA . GLN A 1 101 ? 11.954 -0.801 -5.420 1.00 98.31 101 GLN A CA 1
ATOM 817 C C . GLN A 1 101 ? 12.924 -1.957 -5.671 1.00 98.31 101 GLN A C 1
ATOM 819 O O . GLN A 1 101 ? 14.117 -1.823 -5.408 1.00 98.31 101 GLN A O 1
ATOM 824 N N . THR A 1 102 ? 12.407 -3.069 -6.185 1.00 98.00 102 THR A N 1
ATOM 825 C CA . THR A 1 102 ? 13.210 -4.165 -6.738 1.00 98.00 102 THR A CA 1
ATOM 826 C C . THR A 1 102 ? 12.968 -4.255 -8.247 1.00 98.00 102 THR A C 1
ATOM 828 O O . THR A 1 102 ? 11.935 -3.754 -8.716 1.00 98.00 102 THR A O 1
ATOM 831 N N . PRO A 1 103 ? 13.871 -4.887 -9.020 1.00 97.00 103 PRO A N 1
ATOM 832 C CA . PRO A 1 103 ? 13.664 -5.099 -10.450 1.00 97.00 103 PRO A CA 1
ATOM 833 C C . PRO A 1 103 ? 12.312 -5.748 -10.766 1.00 97.00 103 PRO A C 1
ATOM 835 O O . PRO A 1 103 ? 11.627 -5.302 -11.680 1.00 97.00 103 PRO A O 1
ATOM 838 N N . GLU A 1 104 ? 11.873 -6.713 -9.957 1.00 98.31 104 GLU A N 1
ATOM 839 C CA . GLU A 1 104 ? 10.607 -7.430 -10.139 1.00 98.31 104 GLU A CA 1
ATOM 840 C C . GLU A 1 104 ? 9.394 -6.508 -9.958 1.00 98.31 104 GLU A C 1
ATOM 842 O O . GLU A 1 104 ? 8.467 -6.544 -10.766 1.00 98.31 104 GLU A O 1
ATOM 847 N N . ILE A 1 105 ? 9.399 -5.651 -8.927 1.00 98.75 105 ILE A N 1
ATOM 848 C CA . ILE A 1 105 ? 8.317 -4.681 -8.681 1.00 98.75 105 ILE A CA 1
ATOM 849 C C . ILE A 1 105 ? 8.261 -3.648 -9.814 1.00 98.75 105 ILE A C 1
ATOM 851 O O . ILE A 1 105 ? 7.180 -3.325 -10.311 1.00 98.75 105 ILE A O 1
ATOM 855 N N . CYS A 1 106 ? 9.420 -3.144 -10.249 1.00 98.69 106 CYS A N 1
ATOM 856 C CA . CYS A 1 106 ? 9.501 -2.207 -11.368 1.00 98.69 106 CYS A CA 1
ATOM 857 C C . CYS A 1 106 ? 9.009 -2.848 -12.669 1.00 98.69 106 CYS A C 1
ATOM 859 O O . CYS A 1 106 ? 8.199 -2.242 -13.368 1.00 98.69 106 CYS A O 1
ATOM 861 N N . MET A 1 107 ? 9.449 -4.077 -12.966 1.00 98.25 107 MET A N 1
ATOM 862 C CA . MET A 1 107 ? 9.008 -4.854 -14.128 1.00 98.25 107 MET A CA 1
ATOM 863 C C . MET A 1 107 ? 7.498 -5.059 -14.124 1.00 98.25 107 MET A C 1
ATOM 865 O O . MET A 1 107 ? 6.863 -4.793 -15.141 1.00 98.25 107 MET A O 1
ATOM 869 N N . ALA A 1 108 ? 6.913 -5.465 -12.995 1.00 98.56 108 ALA A N 1
ATOM 870 C CA . ALA A 1 108 ? 5.468 -5.653 -12.884 1.00 98.56 108 ALA A CA 1
ATOM 871 C C . ALA A 1 108 ? 4.694 -4.372 -13.245 1.00 98.56 108 ALA A C 1
ATOM 873 O O . ALA A 1 108 ? 3.732 -4.424 -14.014 1.00 98.56 108 ALA A O 1
ATOM 874 N N . ALA A 1 109 ? 5.151 -3.212 -12.761 1.00 98.62 109 ALA A N 1
ATOM 875 C CA . ALA A 1 109 ? 4.532 -1.929 -13.077 1.00 98.62 109 ALA A CA 1
ATOM 876 C C . ALA A 1 109 ? 4.697 -1.543 -14.561 1.00 98.62 109 ALA A C 1
ATOM 878 O O . ALA A 1 109 ? 3.704 -1.214 -15.211 1.00 98.62 109 ALA A O 1
ATOM 879 N N . VAL A 1 110 ? 5.913 -1.626 -15.129 1.00 98.19 110 VAL A N 1
ATOM 880 C CA . VAL A 1 110 ? 6.138 -1.253 -16.543 1.00 98.19 110 VAL A CA 1
ATOM 881 C C . VAL A 1 110 ? 5.465 -2.210 -17.522 1.00 98.19 110 VAL A C 1
ATOM 883 O O . VAL A 1 110 ? 5.031 -1.784 -18.587 1.00 98.19 110 VAL A O 1
ATOM 886 N N . GLN A 1 111 ? 5.325 -3.491 -17.169 1.00 98.31 111 GLN A N 1
ATOM 887 C CA . GLN A 1 111 ? 4.597 -4.469 -17.979 1.00 98.31 111 GLN A CA 1
ATOM 888 C C . GLN A 1 111 ? 3.099 -4.158 -18.052 1.00 98.31 111 GLN A C 1
ATOM 890 O O . GLN A 1 111 ? 2.467 -4.465 -19.072 1.00 98.31 111 GLN A O 1
ATOM 895 N N . GLN A 1 112 ? 2.541 -3.565 -16.992 1.00 97.88 112 GLN A N 1
ATOM 896 C CA . GLN A 1 112 ? 1.161 -3.092 -16.972 1.00 97.88 112 GLN A CA 1
ATOM 897 C C . GLN A 1 112 ? 1.010 -1.778 -17.754 1.00 97.88 112 GLN A C 1
ATOM 899 O O . GLN A 1 112 ? 0.073 -1.657 -18.541 1.00 97.88 112 GLN A O 1
ATOM 904 N N . ASN A 1 113 ? 1.927 -0.820 -17.581 1.00 98.12 113 ASN A N 1
ATOM 905 C CA . ASN A 1 113 ? 1.964 0.422 -18.353 1.00 98.12 113 ASN A CA 1
ATOM 906 C C . ASN A 1 113 ? 3.393 0.984 -18.416 1.00 98.12 113 ASN A C 1
ATOM 908 O O . ASN A 1 113 ? 4.003 1.257 -17.384 1.00 98.12 113 ASN A O 1
ATOM 912 N N . GLY A 1 114 ? 3.918 1.215 -19.619 1.00 97.38 114 GLY A N 1
ATOM 913 C CA . GLY A 1 114 ? 5.280 1.706 -19.829 1.00 97.38 114 GLY A CA 1
ATOM 914 C C . GLY A 1 114 ? 5.537 3.101 -19.252 1.00 97.38 114 GLY A C 1
ATOM 915 O O . GLY A 1 114 ? 6.678 3.410 -18.910 1.00 97.38 114 GLY A O 1
ATOM 916 N N . LEU A 1 115 ? 4.494 3.913 -19.028 1.00 97.06 115 LEU A N 1
ATOM 917 C CA . LEU A 1 115 ? 4.605 5.190 -18.306 1.00 97.06 115 LEU A CA 1
ATOM 918 C C . LEU A 1 115 ? 5.073 5.003 -16.853 1.00 97.06 115 LEU A C 1
ATOM 920 O O . LEU A 1 115 ? 5.574 5.950 -16.247 1.00 97.06 115 LEU A O 1
ATOM 924 N N . ALA A 1 116 ? 4.982 3.795 -16.283 1.00 97.81 116 ALA A N 1
ATOM 925 C CA . ALA A 1 116 ? 5.551 3.508 -14.969 1.00 97.81 116 ALA A CA 1
ATOM 926 C C . ALA A 1 116 ? 7.069 3.763 -14.912 1.00 97.81 116 ALA A C 1
ATOM 928 O O . ALA A 1 116 ? 7.594 4.006 -13.826 1.00 97.81 116 ALA A O 1
ATOM 929 N N . LEU A 1 117 ? 7.764 3.791 -16.061 1.00 97.12 117 LEU A N 1
ATOM 930 C CA . LEU A 1 117 ? 9.189 4.119 -16.142 1.00 97.12 117 LEU A CA 1
ATOM 931 C C . LEU A 1 117 ? 9.524 5.465 -15.487 1.00 97.12 117 LEU A C 1
ATOM 933 O O . LEU A 1 117 ? 10.579 5.583 -14.869 1.00 97.12 117 LEU A O 1
ATOM 937 N N . PHE A 1 118 ? 8.619 6.450 -15.542 1.00 96.31 118 PHE A N 1
ATOM 938 C CA . PHE A 1 118 ? 8.811 7.754 -14.894 1.00 96.31 118 PHE A CA 1
ATOM 939 C C . PHE A 1 118 ? 8.986 7.665 -13.371 1.00 96.31 118 PHE A C 1
ATOM 941 O O . PHE A 1 118 ? 9.528 8.586 -12.763 1.00 96.31 118 PHE A O 1
ATOM 948 N N . PHE A 1 119 ? 8.543 6.568 -12.753 1.00 97.25 119 PHE A N 1
ATOM 949 C CA . PHE A 1 119 ? 8.635 6.338 -11.311 1.00 97.25 119 PHE A CA 1
ATOM 950 C C . PHE A 1 119 ? 9.732 5.341 -10.921 1.00 97.25 119 PHE A C 1
ATOM 952 O O . PHE A 1 119 ? 9.947 5.116 -9.727 1.00 97.25 119 PHE A O 1
ATOM 959 N N . VAL A 1 120 ? 10.433 4.741 -11.887 1.00 96.94 120 VAL A N 1
ATOM 960 C CA . VAL A 1 120 ? 11.549 3.827 -11.617 1.00 96.94 120 VAL A CA 1
ATOM 961 C C . VAL A 1 120 ? 12.767 4.644 -11.180 1.00 96.94 120 VAL A C 1
ATOM 963 O O . VAL A 1 120 ? 13.270 5.476 -11.933 1.00 96.94 120 VAL A O 1
ATOM 966 N N . LYS A 1 121 ? 13.258 4.402 -9.959 1.00 95.56 121 LYS A N 1
ATOM 967 C CA . LYS A 1 121 ? 14.404 5.136 -9.387 1.00 95.56 121 LYS A CA 1
ATOM 968 C C . LYS A 1 121 ? 15.719 4.791 -10.087 1.00 95.56 121 LYS A C 1
ATOM 970 O O . LYS A 1 121 ? 16.545 5.671 -10.311 1.00 95.56 121 LYS A O 1
ATOM 975 N N . GLU A 1 122 ? 15.886 3.521 -10.444 1.00 93.50 122 GLU A N 1
ATOM 976 C CA . GLU A 1 122 ? 17.090 2.978 -11.078 1.00 93.50 122 GLU A CA 1
ATOM 977 C C . GLU A 1 122 ? 16.698 2.174 -12.331 1.00 93.50 122 GLU A C 1
ATOM 979 O O . GLU A 1 122 ? 16.529 0.955 -12.265 1.00 93.50 122 GLU A O 1
ATOM 984 N N . PRO A 1 123 ? 16.460 2.842 -13.476 1.00 92.31 123 PRO A N 1
ATOM 985 C CA . PRO A 1 123 ? 16.021 2.164 -14.689 1.00 92.31 123 PRO A CA 1
ATOM 986 C C . PRO A 1 123 ? 17.170 1.372 -15.325 1.00 92.31 123 PRO A C 1
ATOM 988 O O . PRO A 1 123 ? 18.200 1.937 -15.695 1.00 92.31 123 PRO A O 1
ATOM 991 N N . THR A 1 124 ? 16.977 0.061 -15.483 1.00 93.38 124 THR A N 1
ATOM 992 C CA . THR A 1 124 ? 17.892 -0.814 -16.230 1.00 93.38 124 THR A CA 1
ATOM 993 C C . THR A 1 124 ? 17.545 -0.813 -17.721 1.00 93.38 124 THR A C 1
ATOM 995 O O . THR A 1 124 ? 16.402 -0.505 -18.082 1.00 93.38 124 THR A O 1
ATOM 998 N N . PRO A 1 125 ? 18.479 -1.204 -18.612 1.00 92.31 125 PRO A N 1
ATOM 999 C CA . PRO A 1 125 ? 18.169 -1.348 -20.029 1.00 92.31 125 PRO A CA 1
ATOM 1000 C C . PRO A 1 125 ? 16.958 -2.255 -20.284 1.00 92.31 125 PRO A C 1
ATOM 1002 O O . PRO A 1 125 ? 16.071 -1.892 -21.048 1.00 92.31 125 PRO A O 1
ATOM 1005 N N . GLU A 1 126 ? 16.860 -3.381 -19.578 1.00 94.69 126 GLU A N 1
ATOM 1006 C CA . GLU A 1 126 ? 15.734 -4.311 -19.698 1.00 94.69 126 GLU A CA 1
ATOM 1007 C C . GLU A 1 126 ? 14.384 -3.655 -19.359 1.00 94.69 126 GLU A C 1
ATOM 1009 O O . GLU A 1 126 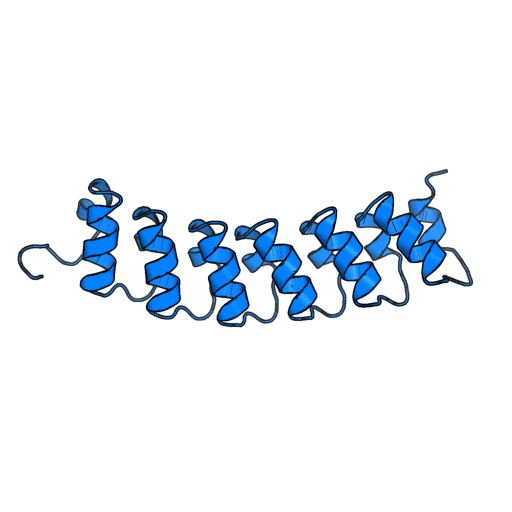? 13.437 -3.746 -20.143 1.00 94.69 126 GLU A O 1
ATOM 1014 N N . ILE A 1 127 ? 14.304 -2.919 -18.242 1.00 95.62 127 ILE A N 1
ATOM 1015 C CA . ILE A 1 127 ? 13.088 -2.191 -17.846 1.00 95.62 127 ILE A CA 1
ATOM 1016 C C . ILE A 1 127 ? 12.722 -1.138 -18.904 1.00 95.62 127 ILE A C 1
ATOM 1018 O O . ILE A 1 127 ? 11.548 -1.006 -19.254 1.00 95.62 127 ILE A O 1
ATOM 1022 N N . CYS A 1 128 ? 13.708 -0.420 -19.450 1.00 95.19 128 CYS A N 1
ATOM 1023 C CA . CYS A 1 128 ? 13.497 0.568 -20.511 1.00 95.19 128 CYS A CA 1
ATOM 1024 C C . CYS A 1 128 ? 12.955 -0.062 -21.804 1.00 95.19 128 CYS A C 1
ATOM 1026 O O . CYS A 1 128 ? 12.023 0.488 -22.390 1.00 95.19 128 CYS A O 1
ATOM 1028 N N . ILE A 1 129 ? 13.490 -1.212 -22.241 1.00 94.44 129 ILE A N 1
ATOM 1029 C CA . ILE A 1 129 ? 12.996 -1.929 -23.436 1.00 94.44 129 ILE A CA 1
ATOM 1030 C C . ILE A 1 129 ? 11.529 -2.293 -23.248 1.00 94.44 129 ILE A C 1
ATOM 1032 O O . ILE A 1 129 ? 10.704 -2.014 -24.119 1.00 94.44 129 ILE A O 1
ATOM 1036 N N . ILE A 1 130 ? 11.194 -2.886 -22.100 1.00 95.88 130 ILE A N 1
ATOM 1037 C CA . ILE A 1 130 ? 9.822 -3.297 -21.790 1.00 95.88 130 ILE A CA 1
ATOM 1038 C C . ILE A 1 130 ? 8.898 -2.075 -21.748 1.00 95.88 130 ILE A C 1
ATOM 1040 O O . ILE A 1 130 ? 7.813 -2.112 -22.328 1.00 95.88 130 ILE A O 1
ATOM 1044 N N . ALA A 1 131 ? 9.330 -0.982 -21.114 1.00 96.81 131 ALA A N 1
ATOM 1045 C CA . ALA A 1 131 ? 8.549 0.246 -21.036 1.00 96.81 131 ALA A CA 1
ATOM 1046 C C . ALA A 1 131 ? 8.265 0.845 -22.424 1.00 96.81 131 ALA A C 1
ATOM 1048 O O . ALA A 1 131 ? 7.114 1.158 -22.717 1.00 96.81 131 ALA A O 1
ATOM 1049 N N . ILE A 1 132 ? 9.272 0.933 -23.302 1.00 96.25 132 ILE A N 1
ATOM 1050 C CA . ILE A 1 132 ? 9.111 1.420 -24.684 1.00 96.25 132 ILE A CA 1
ATOM 1051 C C . ILE A 1 132 ? 8.198 0.487 -25.487 1.00 96.25 132 ILE A C 1
ATOM 1053 O O . ILE A 1 132 ? 7.370 0.953 -26.265 1.00 96.25 132 ILE A O 1
ATOM 1057 N N . ALA A 1 133 ? 8.308 -0.829 -25.295 1.00 96.81 133 ALA A N 1
ATOM 1058 C CA . ALA A 1 133 ? 7.435 -1.787 -25.969 1.00 96.81 133 ALA A CA 1
ATOM 1059 C C . ALA A 1 133 ? 5.962 -1.629 -25.551 1.00 96.81 133 ALA A C 1
ATOM 1061 O O . ALA A 1 133 ? 5.065 -1.882 -26.355 1.00 96.81 133 ALA A O 1
ATOM 1062 N N . LYS A 1 134 ? 5.704 -1.216 -24.304 1.00 97.62 134 LYS A N 1
ATOM 1063 C CA . LYS A 1 134 ? 4.351 -0.971 -23.783 1.00 97.62 134 LYS A CA 1
ATOM 1064 C C . LYS A 1 134 ? 3.811 0.407 -24.157 1.00 97.62 134 LYS A C 1
ATOM 1066 O O . LYS A 1 134 ? 2.633 0.515 -24.485 1.00 97.62 134 LYS A O 1
ATOM 1071 N N . ASN A 1 135 ? 4.670 1.422 -24.148 1.00 96.44 135 ASN A N 1
ATOM 1072 C CA . ASN A 1 135 ? 4.350 2.817 -24.436 1.00 96.44 135 ASN A CA 1
ATOM 1073 C C . ASN A 1 135 ? 5.499 3.442 -25.253 1.00 96.44 135 ASN A C 1
ATOM 1075 O O . ASN A 1 135 ? 6.444 3.980 -24.667 1.00 96.44 135 ASN A O 1
ATOM 1079 N N . PRO A 1 136 ? 5.460 3.361 -26.598 1.00 94.38 136 PRO A N 1
ATOM 1080 C CA . PRO A 1 136 ? 6.552 3.819 -27.462 1.00 94.38 136 PRO A CA 1
ATOM 1081 C C . PRO A 1 136 ? 6.944 5.288 -27.272 1.00 94.38 136 PRO A C 1
ATOM 1083 O O . PRO A 1 136 ? 8.113 5.635 -27.430 1.00 94.38 136 PRO A O 1
ATOM 1086 N N . GLU A 1 137 ? 5.996 6.140 -26.886 1.00 92.25 137 GLU A N 1
ATOM 1087 C CA . GLU A 1 137 ? 6.201 7.554 -26.569 1.00 92.25 137 GLU A CA 1
ATOM 1088 C C . GLU A 1 137 ? 7.177 7.777 -25.406 1.00 92.25 137 GLU A C 1
ATOM 1090 O O . GLU A 1 137 ? 7.858 8.800 -25.350 1.00 92.25 137 GLU A O 1
ATOM 1095 N N . VAL A 1 138 ? 7.324 6.795 -24.509 1.00 93.12 138 VAL A N 1
ATOM 1096 C CA . VAL A 1 138 ? 8.265 6.869 -23.382 1.00 93.12 138 VAL A CA 1
ATOM 1097 C C . VAL A 1 138 ? 9.714 6.948 -23.869 1.00 93.12 138 VAL A C 1
ATOM 1099 O O . VAL A 1 138 ? 10.564 7.495 -23.166 1.00 93.12 138 VAL A O 1
ATOM 1102 N N . LYS A 1 139 ? 10.001 6.481 -25.095 1.00 91.12 139 LYS A N 1
ATOM 1103 C CA . LYS A 1 139 ? 11.333 6.505 -25.719 1.00 91.12 139 LYS A CA 1
ATOM 1104 C C . LYS A 1 139 ? 11.986 7.888 -25.691 1.00 91.12 139 LYS A C 1
ATOM 1106 O O . LYS A 1 139 ? 13.192 7.968 -25.481 1.00 91.12 139 LYS A O 1
ATOM 1111 N N . GLU A 1 140 ? 11.216 8.959 -25.875 1.00 85.75 140 GLU A N 1
ATOM 1112 C CA . GLU A 1 140 ? 11.742 10.335 -25.876 1.00 85.75 140 GLU A CA 1
ATOM 1113 C C . GLU A 1 140 ? 12.309 10.762 -24.513 1.00 85.75 140 GLU A C 1
ATOM 1115 O O . GLU A 1 140 ? 13.134 11.671 -24.433 1.00 85.75 140 GLU A O 1
ATOM 1120 N N . PHE A 1 141 ? 11.908 10.075 -23.442 1.00 79.88 141 PHE A N 1
ATOM 1121 C CA . PHE A 1 141 ? 12.276 10.383 -22.062 1.00 79.88 141 PHE A CA 1
ATOM 1122 C C . PHE A 1 141 ? 13.351 9.445 -21.501 1.00 79.88 141 PHE A C 1
ATOM 1124 O O . PHE A 1 141 ? 13.858 9.667 -20.397 1.00 79.88 141 PHE A O 1
ATOM 1131 N N . VAL A 1 142 ? 13.725 8.401 -22.246 1.00 80.12 142 VAL A N 1
ATOM 1132 C CA . VAL A 1 142 ? 14.773 7.468 -21.830 1.00 80.12 142 VAL A CA 1
ATOM 1133 C C . VAL A 1 142 ? 16.140 8.089 -22.105 1.00 80.12 142 VAL A C 1
ATOM 1135 O O . VAL A 1 142 ? 16.482 8.418 -23.236 1.00 80.12 142 VAL A O 1
ATOM 1138 N N . LYS A 1 143 ? 16.954 8.238 -21.051 1.00 70.88 143 LYS A N 1
ATOM 1139 C CA . LYS A 1 143 ? 18.322 8.783 -21.160 1.00 70.88 143 LYS A CA 1
ATOM 1140 C C . LYS A 1 143 ? 19.254 7.894 -21.991 1.00 70.88 143 LYS A C 1
ATOM 1142 O O . LYS A 1 143 ? 20.230 8.386 -22.550 1.00 70.88 143 LYS A O 1
ATOM 1147 N N . PHE A 1 144 ? 18.961 6.598 -22.046 1.00 62.81 144 PHE A N 1
ATOM 1148 C CA . PHE A 1 144 ? 19.685 5.613 -22.839 1.00 62.81 144 PHE A CA 1
ATOM 1149 C C . PHE A 1 144 ? 19.088 5.545 -24.239 1.00 62.81 144 PHE A C 1
ATOM 1151 O O . PHE A 1 144 ? 17.893 5.295 -24.405 1.00 62.81 144 PHE A O 1
ATOM 1158 N N . LYS A 1 145 ? 19.918 5.779 -25.255 1.00 54.78 145 LYS A N 1
ATOM 1159 C CA . LYS A 1 145 ? 19.474 5.627 -26.637 1.00 54.78 145 LYS A CA 1
ATOM 1160 C C . LYS A 1 145 ? 19.368 4.137 -26.971 1.00 54.78 145 LYS A C 1
ATOM 1162 O O . LYS A 1 145 ? 20.282 3.398 -26.611 1.00 54.78 145 LYS A O 1
ATOM 1167 N N . PRO A 1 146 ? 18.333 3.697 -27.708 1.00 47.59 146 PRO A N 1
ATOM 1168 C CA . PRO A 1 146 ? 18.210 2.301 -28.122 1.00 47.59 146 PRO A CA 1
ATOM 1169 C C . PRO A 1 146 ? 19.396 1.808 -28.954 1.00 47.59 146 PRO A C 1
ATOM 1171 O O . PRO A 1 146 ? 19.628 0.615 -29.010 1.00 47.59 146 PRO A O 1
ATOM 1174 N N . GLU A 1 147 ? 20.167 2.704 -29.582 1.00 54.69 147 GLU A N 1
ATOM 1175 C CA . GLU A 1 147 ? 21.399 2.331 -30.294 1.00 54.69 147 GLU A CA 1
ATOM 1176 C C . GLU A 1 147 ? 22.526 1.832 -29.361 1.00 54.69 147 GLU A C 1
ATOM 1178 O O . GLU A 1 147 ? 23.560 1.374 -29.841 1.00 54.69 147 GLU A O 1
ATOM 1183 N N . GLN A 1 148 ? 22.359 1.961 -28.041 1.00 51.81 148 GLN A N 1
ATOM 1184 C CA . GLN A 1 148 ? 23.306 1.537 -27.002 1.00 51.81 148 GLN A CA 1
ATOM 1185 C C . GLN A 1 148 ? 22.777 0.356 -26.164 1.00 51.81 148 GLN A C 1
ATOM 1187 O O . GLN A 1 148 ? 23.346 0.058 -25.113 1.00 51.81 148 GLN A O 1
ATOM 1192 N N . MET A 1 149 ? 21.679 -0.270 -26.599 1.00 53.78 149 MET A N 1
ATOM 1193 C CA . MET A 1 149 ? 20.970 -1.368 -25.928 1.00 53.78 149 MET A CA 1
ATOM 1194 C C . MET A 1 149 ? 20.967 -2.610 -26.814 1.00 53.78 149 MET A C 1
ATOM 1196 O O . MET A 1 149 ? 21.056 -3.715 -26.240 1.00 53.78 149 MET A O 1
#

pLDDT: mean 92.86, std 11.69, range [45.88, 98.88]

InterPro domains:
  IPR025197 Domain of unknown function DUF4116 [PF13475] (16-55)
  IPR025197 Domain of unknown function DUF4116 [PF13475] (82-121)

Foldseek 3Di:
DPLLVVLLVDPDDDPVNLQVSLLVPLCSLLSDPDDDPVSLLSSCLVPLVSLVSDPDDDPSSLLSSLLVALLSLLSDPDDDPVSLQSSLLNPLVSLLSDPDDDPVSLQSSLLVALVSVVNDPDDDPVSNVSSCVRPVVCQVVDPDHPVND

Secondary structure (DSSP, 8-state):
--HHHHHTT-S---HHHHHHHHHH-GGGGGG-SS--HHHHHHHHHH-GGGGGG-SS--HHHHHHHHHH-GGGGGG-SS--HHHHHHHHHH-GGGGGG-SS--HHHHHHHHHH-GGGGGG-SS--HHHHHHHHHH-GGGGGG-SS-GGG-

Radius of gyration: 20.06 Å; chains: 1; bounding box: 52×20×59 Å

Sequence (149 aa):
MDKIYDLGRLKEQTPEICMAAVQQNWWALKYVKKQTPEICVAAVQQNWRALKCVEEQTPEICMAVVQQNGHALEYVKEQTPEICMAAVQQNWWALQHVKKQTPEICMAAVQQNGLALFFVKEPTPEICIIAIAKNPEVKEFVKFKPEQM